Protein AF-A0A4Q3T8D6-F1 (afdb_monomer_lite)

Secondary structure (DSSP, 8-state):
------HHHHHHHHHHHHHHHHHHHHHHHHHHHHHHHHH-SHHHHHHHHH-TTS-HHHHHHHHHHHHHHTS-SSTTPPPP--HHHHHHHHHHHHHHS----

Radius of gyration: 19.58 Å; chains: 1; bounding box: 35×27×68 Å

pLDDT: mean 84.91, std 14.71, range [41.03, 97.88]

Sequence (101 aa):
MRPLDTEPIRAAIDEQANGSAQLTLALHLAEQWRDKLIASDEALSDWLTEHPDTDSQQLRALIRQARKDAKPEKPGEAPRHGKSYREIFQLVRQALTPELP

Structure (mmCIF, N/CA/C/O backbone):
data_AF-A0A4Q3T8D6-F1
#
_entry.id   AF-A0A4Q3T8D6-F1
#
loop_
_atom_site.group_PDB
_atom_site.id
_atom_site.type_symbol
_atom_site.label_atom_id
_atom_site.label_alt_id
_atom_site.label_comp_id
_atom_site.label_asym_id
_atom_site.label_entity_id
_atom_site.label_seq_id
_atom_site.pdbx_PDB_ins_code
_atom_site.Cartn_x
_atom_site.Cartn_y
_atom_site.Cartn_z
_atom_site.occupancy
_atom_site.B_iso_or_equiv
_atom_site.auth_seq_id
_atom_site.auth_comp_id
_atom_site.auth_asym_id
_atom_site.auth_atom_id
_atom_site.pdbx_PDB_model_num
ATOM 1 N N . MET A 1 1 ? -13.578 -11.196 52.076 1.00 46.22 1 MET A N 1
ATOM 2 C CA . MET A 1 1 ? -12.848 -11.506 50.827 1.00 46.22 1 MET A CA 1
ATOM 3 C C . MET A 1 1 ? -13.603 -10.823 49.696 1.00 46.22 1 MET A C 1
ATOM 5 O O . MET A 1 1 ? -14.772 -11.132 49.525 1.00 46.22 1 MET A O 1
ATOM 9 N N . ARG A 1 2 ? -13.016 -9.821 49.030 1.00 58.03 2 ARG A N 1
ATOM 10 C CA . ARG A 1 2 ? -13.657 -9.139 47.891 1.00 58.03 2 ARG A CA 1
ATOM 11 C C . ARG A 1 2 ? -13.546 -10.072 46.670 1.00 58.03 2 ARG A C 1
ATOM 13 O O . ARG A 1 2 ? -12.431 -10.538 46.433 1.00 58.03 2 ARG A O 1
ATOM 20 N N . PRO A 1 3 ? -14.633 -10.396 45.949 1.00 60.16 3 PRO A N 1
ATOM 21 C CA . PRO A 1 3 ? -14.514 -11.142 44.701 1.00 60.16 3 PRO A CA 1
ATOM 22 C C . PRO A 1 3 ? -13.709 -10.285 43.717 1.00 60.16 3 PRO A C 1
ATOM 24 O O . PRO A 1 3 ? -13.964 -9.090 43.585 1.00 60.16 3 PRO A O 1
ATOM 27 N N . LEU A 1 4 ? -12.665 -10.857 43.116 1.00 56.00 4 LEU A N 1
ATOM 28 C CA . LEU A 1 4 ? -11.967 -10.209 42.011 1.00 56.00 4 LEU A CA 1
ATOM 29 C C . LEU A 1 4 ? -12.920 -10.220 40.817 1.00 56.00 4 LEU A C 1
ATOM 31 O O . LEU A 1 4 ? -13.169 -11.283 40.254 1.00 56.00 4 LEU A O 1
ATOM 35 N N . ASP A 1 5 ? -13.455 -9.055 40.458 1.00 56.53 5 ASP A N 1
ATOM 36 C CA . ASP A 1 5 ? -14.203 -8.875 39.217 1.00 56.53 5 ASP A CA 1
ATOM 37 C C . ASP A 1 5 ? -13.247 -9.119 38.042 1.00 56.53 5 ASP A C 1
ATOM 39 O O . ASP A 1 5 ? -12.401 -8.291 37.703 1.00 56.53 5 ASP A O 1
ATOM 43 N N . THR A 1 6 ? -13.330 -10.312 37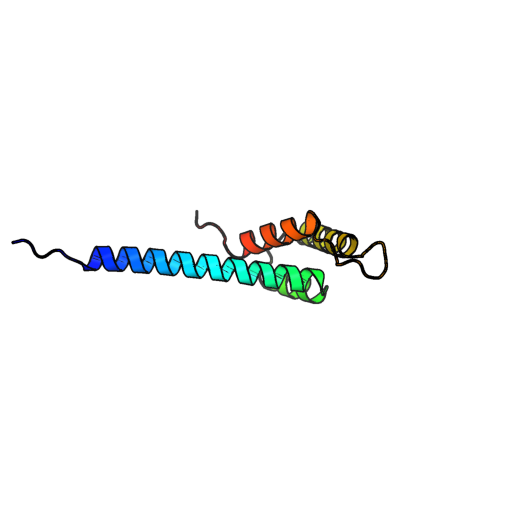.455 1.00 61.06 6 THR A N 1
ATOM 44 C CA . THR A 1 6 ? -12.494 -10.747 36.327 1.00 61.06 6 THR A CA 1
ATOM 45 C C . THR A 1 6 ? -12.983 -10.217 34.980 1.00 61.06 6 THR A C 1
ATOM 47 O O . THR A 1 6 ? -12.259 -10.308 33.992 1.00 61.06 6 THR A O 1
ATOM 50 N N . GLU A 1 7 ? -14.193 -9.658 34.925 1.00 65.75 7 GLU A N 1
ATOM 51 C CA . GLU A 1 7 ? -14.790 -9.085 33.712 1.00 65.75 7 GLU A CA 1
ATOM 52 C C . GLU A 1 7 ? -13.980 -7.932 33.093 1.00 65.75 7 GLU A C 1
ATOM 54 O O . GLU A 1 7 ? -13.686 -8.018 31.901 1.00 65.75 7 GLU A O 1
ATOM 59 N N . PRO A 1 8 ? -13.530 -6.900 33.837 1.00 65.88 8 PRO A N 1
ATOM 60 C CA . PRO A 1 8 ? -12.725 -5.822 33.254 1.00 65.88 8 PRO A CA 1
ATOM 61 C C . PRO A 1 8 ? -11.372 -6.302 32.707 1.00 65.88 8 PRO A C 1
ATOM 63 O O . PRO A 1 8 ? -10.889 -5.774 31.709 1.00 65.88 8 PRO A O 1
ATOM 66 N N . ILE A 1 9 ? -10.775 -7.337 33.309 1.00 63.31 9 ILE A N 1
ATOM 67 C CA . ILE A 1 9 ? -9.531 -7.943 32.804 1.00 63.31 9 ILE A CA 1
ATOM 68 C C . ILE A 1 9 ? -9.803 -8.709 31.504 1.00 63.31 9 ILE A C 1
ATOM 70 O O . ILE A 1 9 ? -9.014 -8.632 30.566 1.00 63.31 9 ILE A O 1
ATOM 74 N N . ARG A 1 10 ? -10.926 -9.432 31.430 1.00 64.44 10 ARG A N 1
ATOM 75 C CA . ARG A 1 10 ? -11.331 -10.166 30.227 1.00 64.44 10 ARG A CA 1
ATOM 76 C C . ARG A 1 10 ? -11.615 -9.218 29.063 1.00 64.44 10 ARG A C 1
ATOM 78 O O . ARG A 1 10 ? -11.083 -9.439 27.984 1.00 64.44 10 ARG A O 1
ATOM 85 N N . ALA A 1 11 ? -12.352 -8.136 29.314 1.00 64.06 11 ALA A N 1
ATOM 86 C CA . ALA A 1 11 ? -12.653 -7.117 28.313 1.00 64.06 11 ALA A CA 1
ATOM 87 C C . ALA A 1 11 ? -11.382 -6.455 27.756 1.00 64.06 11 ALA A C 1
ATOM 89 O O . ALA A 1 11 ? -11.241 -6.339 26.543 1.00 64.06 11 ALA A O 1
ATOM 90 N N . ALA A 1 12 ? -10.421 -6.105 28.620 1.00 62.31 12 ALA A N 1
ATOM 91 C CA . ALA A 1 12 ? -9.150 -5.523 28.188 1.00 62.31 12 ALA A CA 1
ATOM 92 C C . ALA A 1 12 ? -8.312 -6.491 27.327 1.00 62.31 12 ALA A C 1
ATOM 94 O O . ALA A 1 12 ? -7.682 -6.077 26.355 1.00 62.31 12 ALA A O 1
ATOM 95 N N . ILE A 1 13 ? -8.316 -7.788 27.658 1.00 69.00 13 ILE A N 1
ATOM 96 C CA . ILE A 1 13 ? -7.633 -8.820 26.862 1.00 69.00 13 ILE A CA 1
ATOM 97 C C . ILE A 1 13 ? -8.324 -9.011 25.508 1.00 69.00 13 ILE A C 1
ATOM 99 O O . ILE A 1 13 ? -7.637 -9.104 24.491 1.00 69.00 13 ILE A O 1
ATOM 103 N N . ASP A 1 14 ? -9.656 -9.051 25.480 1.00 60.91 14 ASP A N 1
ATOM 104 C CA . ASP A 1 14 ? -10.427 -9.231 24.248 1.00 60.91 14 ASP A CA 1
ATOM 105 C C . ASP A 1 14 ? -10.278 -8.015 23.315 1.00 60.91 14 ASP A C 1
ATOM 107 O O . ASP A 1 14 ? -10.105 -8.176 22.107 1.00 60.91 14 ASP A O 1
ATOM 111 N N . GLU A 1 15 ? -10.258 -6.797 23.860 1.00 65.06 15 GLU A N 1
ATOM 112 C CA . GLU A 1 15 ? -9.999 -5.564 23.110 1.00 65.06 15 GLU A CA 1
ATOM 113 C C . GLU A 1 15 ? -8.579 -5.542 22.523 1.00 65.06 15 GLU A C 1
ATOM 115 O O . GLU A 1 15 ? -8.399 -5.288 21.328 1.00 65.06 15 GLU A O 1
ATOM 120 N N . GLN A 1 16 ? -7.571 -5.914 23.318 1.00 63.88 16 GLN A N 1
ATOM 121 C CA . GLN A 1 16 ? -6.188 -6.022 22.851 1.00 63.88 16 GLN A CA 1
ATOM 122 C C . GLN A 1 16 ? -6.026 -7.101 21.766 1.00 63.88 16 GLN A C 1
ATOM 124 O O . GLN A 1 16 ? -5.348 -6.878 20.757 1.00 63.88 16 GLN A O 1
ATOM 129 N N . ALA A 1 17 ? -6.649 -8.267 21.949 1.00 64.62 17 ALA A N 1
ATOM 130 C CA . ALA A 1 17 ? -6.618 -9.353 20.976 1.00 64.62 17 ALA A CA 1
ATOM 131 C C . ALA A 1 17 ? -7.294 -8.937 19.659 1.00 64.62 17 ALA A C 1
ATOM 133 O O . ALA A 1 17 ? -6.709 -9.124 18.588 1.00 64.62 17 ALA A O 1
ATOM 134 N N . ASN A 1 18 ? -8.462 -8.294 19.728 1.00 69.00 18 ASN A N 1
ATOM 135 C CA . ASN A 1 18 ? -9.177 -7.799 18.553 1.00 69.00 18 ASN A CA 1
ATOM 136 C C . ASN A 1 18 ? -8.382 -6.722 17.803 1.00 69.00 18 ASN A C 1
ATOM 138 O O . ASN A 1 18 ? -8.272 -6.799 16.578 1.00 69.00 18 ASN A O 1
ATOM 142 N N . GLY A 1 19 ? -7.752 -5.781 18.514 1.00 74.25 19 GLY A N 1
ATOM 143 C CA . GLY A 1 19 ? -6.867 -4.787 17.902 1.00 74.25 19 GLY A CA 1
ATOM 144 C C . GLY A 1 19 ? -5.672 -5.431 17.188 1.00 74.25 19 GLY A C 1
ATOM 145 O O . GLY A 1 19 ? -5.366 -5.093 16.045 1.00 74.25 19 GLY A O 1
ATOM 146 N N . SER A 1 20 ? -5.036 -6.434 17.804 1.00 79.88 20 SER A N 1
ATOM 147 C CA . SER A 1 20 ? -3.914 -7.157 17.184 1.00 79.88 20 SER A CA 1
ATOM 148 C C . SER A 1 20 ? -4.317 -7.932 15.918 1.00 79.88 20 SER A C 1
ATOM 150 O O . SER A 1 20 ? -3.577 -7.940 14.928 1.00 79.88 20 SER A O 1
ATOM 152 N N . ALA A 1 21 ? -5.512 -8.532 15.911 1.00 81.69 21 ALA A N 1
ATOM 153 C CA . ALA A 1 21 ? -6.046 -9.248 14.758 1.00 81.69 21 ALA A CA 1
ATOM 154 C C . ALA A 1 21 ? -6.374 -8.294 13.600 1.00 81.69 21 ALA A C 1
ATOM 156 O O . ALA A 1 21 ? -6.033 -8.584 12.454 1.00 81.69 21 ALA A O 1
ATOM 157 N N . GLN A 1 22 ? -6.970 -7.133 13.894 1.00 80.94 22 GLN A N 1
ATOM 158 C CA . GLN A 1 22 ? -7.277 -6.105 12.894 1.00 80.94 22 GLN A CA 1
ATOM 159 C C . GLN A 1 22 ? -6.009 -5.544 12.241 1.00 80.94 22 GLN A C 1
ATOM 161 O O . GLN A 1 22 ? -5.942 -5.445 11.016 1.00 80.94 22 GLN A O 1
ATOM 166 N N . LEU A 1 23 ? -4.971 -5.253 13.033 1.00 84.06 23 LEU A N 1
ATOM 167 C CA . LEU A 1 23 ? -3.681 -4.789 12.514 1.00 84.06 23 LEU A CA 1
ATOM 168 C C . LEU A 1 23 ? -3.001 -5.846 11.633 1.00 84.06 23 LEU A C 1
ATOM 170 O O . LEU A 1 23 ? -2.452 -5.517 10.582 1.00 84.06 23 LEU A O 1
ATOM 174 N N . THR A 1 24 ? -3.069 -7.118 12.034 1.00 88.00 24 THR A N 1
ATOM 175 C CA . THR A 1 24 ? -2.521 -8.238 11.252 1.00 88.00 24 THR A CA 1
ATOM 176 C C . THR A 1 24 ? -3.274 -8.416 9.933 1.00 88.00 24 THR A C 1
ATOM 178 O O . THR A 1 24 ? -2.661 -8.604 8.883 1.00 88.00 24 THR A O 1
ATOM 181 N N . LEU A 1 25 ? -4.603 -8.300 9.953 1.00 89.06 25 LEU A N 1
ATOM 182 C CA . LEU A 1 25 ? -5.420 -8.355 8.744 1.00 89.06 25 LEU A CA 1
ATOM 183 C C . LEU A 1 25 ? -5.089 -7.197 7.794 1.00 89.06 25 LEU A C 1
ATOM 185 O O . LEU A 1 25 ? -4.882 -7.427 6.603 1.00 89.06 25 LEU A O 1
ATOM 189 N N . ALA A 1 26 ? -4.987 -5.972 8.314 1.00 89.06 26 ALA A N 1
ATOM 190 C CA . ALA A 1 26 ? -4.633 -4.801 7.51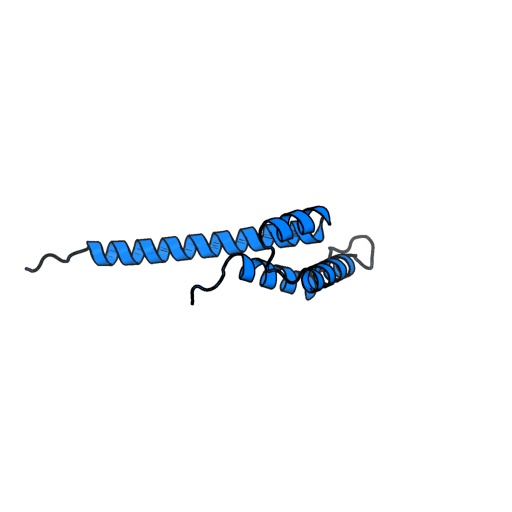9 1.00 89.06 26 ALA A CA 1
ATOM 191 C C . ALA A 1 26 ? -3.235 -4.924 6.895 1.00 89.06 26 ALA A C 1
ATOM 193 O O . ALA A 1 26 ? -3.045 -4.541 5.741 1.00 89.06 26 ALA A O 1
ATOM 194 N N . LEU A 1 27 ? -2.273 -5.512 7.619 1.00 92.19 27 LEU A N 1
ATOM 195 C CA . LEU A 1 27 ? -0.943 -5.823 7.095 1.00 92.19 27 LEU A CA 1
ATOM 196 C C . LEU A 1 27 ? -1.037 -6.713 5.849 1.00 92.19 27 LEU A C 1
ATOM 198 O O . LEU A 1 27 ? -0.520 -6.352 4.792 1.00 92.19 27 LEU A O 1
ATOM 202 N N . HIS A 1 28 ? -1.734 -7.843 5.957 1.00 95.38 28 HIS A N 1
ATOM 203 C CA . HIS A 1 28 ? -1.857 -8.798 4.858 1.00 95.38 28 HIS A CA 1
ATOM 204 C C . HIS A 1 28 ? -2.671 -8.255 3.686 1.00 95.38 28 HIS A C 1
ATOM 206 O O . HIS A 1 28 ? -2.317 -8.491 2.531 1.00 95.38 28 HIS A O 1
ATOM 212 N N . LEU A 1 29 ? -3.736 -7.496 3.951 1.00 95.00 29 LEU A N 1
ATOM 213 C CA . LEU A 1 29 ? -4.488 -6.816 2.898 1.00 95.00 29 LEU A CA 1
ATOM 214 C C . LEU A 1 29 ? -3.611 -5.798 2.166 1.00 95.00 29 LEU A C 1
ATOM 216 O O . LEU A 1 29 ? -3.652 -5.738 0.938 1.00 95.00 29 LEU A O 1
ATOM 220 N N . ALA A 1 30 ? -2.768 -5.055 2.887 1.00 96.00 30 ALA A N 1
ATOM 221 C CA . ALA A 1 30 ? -1.853 -4.108 2.267 1.00 96.00 30 ALA A CA 1
ATOM 222 C C . ALA A 1 30 ? -0.807 -4.795 1.375 1.00 96.00 30 ALA A C 1
ATOM 224 O O . ALA A 1 30 ? -0.484 -4.291 0.297 1.00 96.00 30 ALA A O 1
ATOM 225 N N . GLU A 1 31 ? -0.298 -5.957 1.790 1.00 96.31 31 GLU A N 1
ATOM 226 C CA . GLU A 1 31 ? 0.592 -6.784 0.968 1.00 96.31 31 GLU A CA 1
ATOM 227 C C . GLU A 1 31 ? -0.103 -7.257 -0.314 1.00 96.31 31 GLU A C 1
ATOM 229 O O . GLU A 1 31 ? 0.429 -7.061 -1.407 1.00 96.31 31 GLU A O 1
ATOM 234 N N . GLN A 1 32 ? -1.318 -7.799 -0.193 1.00 97.31 32 GLN A N 1
ATOM 235 C CA . GLN A 1 32 ? -2.104 -8.274 -1.335 1.00 97.31 32 GLN A CA 1
ATOM 236 C C . GLN A 1 32 ? -2.412 -7.150 -2.325 1.00 97.31 32 GLN A C 1
ATOM 238 O O . GLN A 1 32 ? -2.269 -7.329 -3.535 1.00 97.31 32 GLN A O 1
ATOM 243 N N . TRP A 1 33 ? -2.819 -5.983 -1.827 1.00 97.75 33 TRP A N 1
ATOM 244 C CA . TRP A 1 33 ? -3.104 -4.824 -2.664 1.00 97.75 33 TRP A CA 1
ATOM 245 C C . TRP A 1 33 ? -1.862 -4.312 -3.377 1.00 97.75 33 TRP A C 1
ATOM 247 O O . TRP A 1 33 ? -1.917 -4.095 -4.585 1.00 97.75 33 TRP A O 1
ATOM 257 N N . ARG A 1 34 ? -0.724 -4.182 -2.683 1.00 97.44 34 ARG A N 1
ATOM 258 C CA . ARG A 1 34 ? 0.548 -3.814 -3.322 1.00 97.44 34 ARG A CA 1
ATOM 259 C C . ARG A 1 34 ? 0.858 -4.747 -4.491 1.00 97.44 34 ARG A C 1
ATOM 261 O O . ARG A 1 34 ? 1.181 -4.270 -5.579 1.00 97.44 34 ARG A O 1
ATOM 268 N N . ASP A 1 35 ? 0.761 -6.054 -4.273 1.00 96.31 35 ASP A N 1
ATOM 269 C CA . ASP A 1 35 ? 1.118 -7.043 -5.288 1.00 96.31 35 ASP A CA 1
ATOM 270 C C . ASP A 1 35 ? 0.165 -6.962 -6.493 1.00 96.31 35 ASP A C 1
ATOM 272 O O . ASP A 1 35 ? 0.621 -6.928 -7.639 1.00 96.31 35 ASP A O 1
ATOM 276 N N . LYS A 1 36 ? -1.145 -6.803 -6.252 1.00 97.06 36 LYS A N 1
ATOM 277 C CA . LYS A 1 36 ? -2.156 -6.578 -7.302 1.00 97.06 36 LYS A CA 1
ATOM 278 C C . LYS A 1 36 ? -1.909 -5.293 -8.097 1.00 97.06 36 LYS A C 1
ATOM 280 O O . LYS A 1 36 ? -1.927 -5.328 -9.326 1.00 97.06 36 LYS A O 1
ATOM 285 N N . LEU A 1 37 ? -1.630 -4.180 -7.416 1.00 97.38 37 LEU A N 1
ATOM 286 C CA . LEU A 1 37 ? -1.361 -2.872 -8.029 1.00 97.38 37 LEU A CA 1
ATOM 287 C C . LEU A 1 37 ? -0.127 -2.913 -8.940 1.00 97.38 37 LEU A C 1
ATOM 289 O O . LEU A 1 37 ? -0.096 -2.321 -10.022 1.00 97.38 37 LEU A O 1
ATOM 293 N N . ILE A 1 38 ? 0.907 -3.650 -8.533 1.00 96.06 38 ILE A N 1
ATOM 294 C CA . ILE A 1 38 ? 2.104 -3.849 -9.354 1.00 96.06 38 ILE A CA 1
ATOM 295 C C . ILE A 1 38 ? 1.825 -4.807 -10.516 1.00 96.06 38 ILE A C 1
ATOM 297 O O . ILE A 1 38 ? 2.420 -4.635 -11.577 1.00 96.06 38 ILE A O 1
ATOM 301 N N . ALA A 1 39 ? 0.919 -5.772 -10.370 1.00 94.94 39 ALA A N 1
ATOM 302 C CA . ALA A 1 39 ? 0.601 -6.732 -11.423 1.00 94.94 39 ALA A CA 1
ATOM 303 C C . ALA A 1 39 ? -0.309 -6.168 -12.530 1.00 94.94 39 ALA A C 1
ATOM 305 O O . ALA A 1 39 ? -0.101 -6.500 -13.697 1.00 94.94 39 ALA A O 1
ATOM 306 N N . SER A 1 40 ? -1.293 -5.324 -12.197 1.00 93.12 40 SER A N 1
ATOM 307 C CA . SER A 1 40 ? -2.312 -4.861 -13.151 1.00 93.12 40 SER A CA 1
ATOM 308 C C . SER A 1 40 ? -2.703 -3.397 -12.954 1.00 93.12 40 SER A C 1
ATOM 310 O O . SER A 1 40 ? -2.759 -2.896 -11.834 1.00 93.12 40 SER A O 1
ATOM 312 N N . ASP A 1 41 ? -3.002 -2.709 -14.059 1.00 90.38 41 ASP A N 1
ATOM 313 C CA . ASP A 1 41 ? -3.594 -1.365 -14.034 1.00 90.38 41 ASP A CA 1
ATOM 314 C C . ASP A 1 41 ? -5.083 -1.387 -13.659 1.00 90.38 41 ASP A C 1
ATOM 316 O O . ASP A 1 41 ? -5.597 -0.391 -13.160 1.00 90.38 41 ASP A O 1
ATOM 320 N N . GLU A 1 42 ? -5.766 -2.520 -13.832 1.00 95.25 42 GLU A N 1
ATOM 321 C CA . GLU A 1 42 ? -7.155 -2.709 -13.389 1.00 95.25 42 GLU A CA 1
ATOM 322 C C . GLU A 1 42 ? -7.266 -2.613 -11.863 1.00 95.25 42 GLU A C 1
ATOM 324 O O . GLU A 1 42 ? -8.115 -1.893 -11.347 1.00 95.25 42 GLU A O 1
ATOM 329 N N . ALA A 1 43 ? -6.304 -3.201 -11.143 1.00 95.88 43 ALA A N 1
ATOM 330 C CA . ALA A 1 43 ? -6.237 -3.126 -9.685 1.00 95.88 43 ALA A CA 1
ATOM 331 C C . ALA A 1 43 ? -6.119 -1.684 -9.165 1.00 95.88 43 ALA A C 1
ATOM 333 O O . ALA A 1 43 ? -6.522 -1.397 -8.042 1.00 95.88 43 ALA A O 1
ATOM 334 N N . LEU A 1 44 ? -5.570 -0.761 -9.962 1.00 96.00 44 LEU A N 1
ATOM 335 C CA . LEU A 1 44 ? -5.552 0.651 -9.595 1.00 96.00 44 LEU A CA 1
ATOM 336 C C . LEU A 1 44 ? -6.948 1.276 -9.682 1.00 96.00 44 LEU A C 1
ATOM 338 O O . LEU A 1 44 ? -7.291 2.092 -8.832 1.00 96.00 44 LEU A O 1
ATOM 342 N N . SER A 1 45 ? -7.741 0.927 -10.695 1.00 95.19 45 SER A N 1
ATOM 343 C CA . SER A 1 45 ? -9.130 1.384 -10.800 1.00 95.19 45 SER A CA 1
ATOM 344 C C . SER A 1 45 ? -9.970 0.870 -9.633 1.00 95.19 45 SER A C 1
ATOM 346 O O . SER A 1 45 ? -10.702 1.653 -9.028 1.00 95.19 45 SER A O 1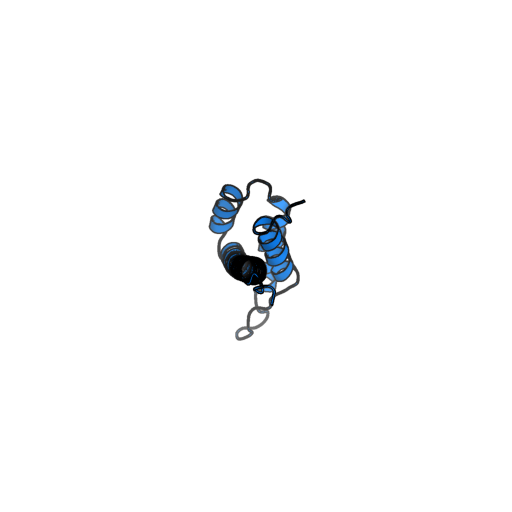
ATOM 348 N N . ASP A 1 46 ? -9.809 -0.405 -9.276 1.00 96.69 46 ASP A N 1
ATOM 349 C CA . ASP A 1 46 ? -10.489 -1.005 -8.124 1.00 96.69 46 ASP A CA 1
ATOM 350 C C . ASP A 1 46 ? -10.092 -0.288 -6.828 1.00 96.69 46 ASP A C 1
ATOM 352 O O . ASP A 1 46 ? -10.949 0.191 -6.087 1.00 96.69 46 ASP A O 1
ATOM 356 N N . TRP A 1 47 ? -8.785 -0.095 -6.612 1.00 97.12 47 TRP A N 1
ATOM 357 C CA . TRP A 1 47 ? -8.275 0.625 -5.447 1.00 97.12 47 TRP A CA 1
ATOM 358 C C . TRP A 1 47 ? -8.835 2.045 -5.341 1.00 97.12 47 TRP A C 1
ATOM 360 O O . TRP A 1 47 ? -9.251 2.461 -4.267 1.00 97.12 47 TRP A O 1
ATOM 370 N N . LEU A 1 48 ? -8.860 2.807 -6.438 1.00 96.25 48 LEU A N 1
ATOM 371 C CA . LEU A 1 48 ? -9.374 4.182 -6.430 1.00 96.25 48 LEU A CA 1
ATOM 372 C C . LEU A 1 48 ? -10.899 4.249 -6.277 1.00 96.25 48 LEU A C 1
ATOM 374 O O . LEU A 1 48 ? -11.419 5.297 -5.904 1.00 96.25 48 LEU A O 1
ATOM 378 N N . THR A 1 49 ? -11.605 3.152 -6.551 1.00 96.25 49 THR A N 1
ATOM 379 C CA . THR A 1 49 ? -13.039 3.031 -6.267 1.00 96.25 49 THR A CA 1
ATOM 380 C C . THR A 1 49 ? -13.277 2.821 -4.771 1.00 96.25 49 THR A C 1
ATOM 382 O O . THR A 1 49 ? -14.175 3.441 -4.207 1.00 96.25 49 THR A O 1
ATOM 385 N N . GLU A 1 50 ? -12.460 1.989 -4.119 1.00 94.50 50 GLU A N 1
ATOM 386 C CA . GLU A 1 50 ? -12.550 1.717 -2.675 1.00 94.50 50 GLU A CA 1
ATOM 387 C C . GLU A 1 50 ? -11.959 2.849 -1.814 1.00 94.50 50 GLU A C 1
ATOM 389 O O . GLU A 1 50 ? -12.486 3.169 -0.750 1.00 94.50 50 GLU A O 1
ATOM 394 N N . HIS A 1 51 ? -10.888 3.490 -2.288 1.00 95.00 51 HIS A N 1
ATOM 395 C CA . HIS A 1 51 ? -10.119 4.513 -1.576 1.00 95.00 51 HIS A CA 1
ATOM 396 C C . HIS A 1 51 ? -9.922 5.778 -2.437 1.00 95.00 51 HIS A C 1
ATOM 398 O O . HIS A 1 51 ? -8.788 6.084 -2.839 1.00 95.00 51 HIS A O 1
ATOM 404 N N . PRO A 1 52 ? -10.999 6.543 -2.710 1.00 94.56 52 PRO A N 1
ATOM 405 C CA . PRO A 1 52 ? -10.976 7.694 -3.620 1.00 94.56 52 PRO A CA 1
ATOM 406 C C . PRO A 1 52 ? -10.089 8.855 -3.146 1.00 94.56 52 PRO A C 1
ATOM 408 O O . PRO A 1 52 ? -9.612 9.627 -3.975 1.00 94.56 52 PRO A O 1
ATOM 411 N N . ASP A 1 53 ? -9.814 8.948 -1.842 1.00 93.25 53 ASP A N 1
ATOM 412 C CA . ASP A 1 53 ? -8.943 9.979 -1.254 1.00 93.25 53 ASP A CA 1
ATOM 413 C C . ASP A 1 53 ? -7.446 9.718 -1.490 1.00 93.25 53 ASP A C 1
ATOM 415 O O . ASP A 1 53 ? -6.593 10.542 -1.156 1.00 93.25 53 ASP A O 1
ATOM 419 N N . THR A 1 54 ? -7.099 8.568 -2.073 1.00 95.25 54 THR A N 1
ATOM 420 C CA . THR A 1 54 ? -5.715 8.262 -2.431 1.00 95.25 54 THR A CA 1
ATOM 421 C C . THR A 1 54 ? -5.210 9.228 -3.500 1.00 95.25 54 THR A C 1
ATOM 423 O O . THR A 1 54 ? -5.835 9.382 -4.552 1.00 95.25 54 THR A O 1
ATOM 426 N N . ASP A 1 55 ? -4.007 9.785 -3.314 1.00 95.69 55 ASP A N 1
ATOM 427 C CA . ASP A 1 55 ? -3.312 10.505 -4.384 1.00 95.69 55 ASP A CA 1
ATOM 428 C C . ASP A 1 55 ? -3.008 9.551 -5.554 1.00 95.69 55 ASP A C 1
ATOM 430 O O . ASP A 1 55 ? -2.023 8.800 -5.590 1.00 95.69 55 ASP A O 1
ATOM 434 N N . SER A 1 56 ? -3.894 9.590 -6.548 1.00 95.06 56 SER A N 1
ATOM 435 C CA . SER A 1 56 ? -3.841 8.713 -7.710 1.00 95.06 56 SER A CA 1
ATOM 436 C C . SER A 1 56 ? -2.643 8.996 -8.624 1.00 95.06 56 SER A C 1
ATOM 438 O O . SER A 1 56 ? -2.252 8.128 -9.411 1.00 95.06 56 SER A O 1
ATOM 440 N N . GLN A 1 57 ? -2.044 10.189 -8.558 1.00 96.62 57 GLN A N 1
ATOM 441 C CA . GLN A 1 57 ? -0.853 10.522 -9.333 1.00 96.62 57 GLN A CA 1
ATOM 442 C C . GLN A 1 57 ? 0.393 9.942 -8.662 1.00 96.62 57 GLN A C 1
ATOM 444 O O . GLN A 1 57 ? 1.202 9.300 -9.345 1.00 96.62 57 GLN A O 1
ATOM 449 N N . GLN A 1 58 ? 0.512 10.100 -7.341 1.00 97.06 58 GLN A N 1
ATOM 450 C CA . GLN A 1 58 ? 1.568 9.484 -6.543 1.00 97.06 58 GLN A CA 1
ATOM 451 C C . GLN A 1 58 ? 1.538 7.959 -6.690 1.00 97.06 58 GLN A C 1
ATOM 453 O O . GLN A 1 58 ? 2.556 7.356 -7.040 1.00 97.06 58 GLN A O 1
ATOM 458 N N . LEU A 1 59 ? 0.371 7.331 -6.509 1.00 97.38 59 LEU A N 1
ATOM 459 C CA . LEU A 1 59 ? 0.248 5.876 -6.581 1.00 97.38 59 LEU A CA 1
ATOM 460 C C . LEU A 1 59 ? 0.642 5.334 -7.966 1.00 97.38 59 LEU A C 1
ATOM 462 O O . LEU A 1 59 ? 1.433 4.394 -8.066 1.00 97.38 59 LEU A O 1
ATOM 466 N N . ARG A 1 60 ? 0.193 5.979 -9.053 1.00 97.25 60 ARG A N 1
ATOM 467 C CA . ARG A 1 60 ? 0.601 5.614 -10.424 1.00 97.25 60 ARG A CA 1
ATOM 468 C C . ARG A 1 60 ? 2.108 5.728 -10.642 1.00 97.25 60 ARG A C 1
ATOM 470 O O . ARG A 1 60 ? 2.691 4.887 -11.327 1.00 97.25 60 ARG A O 1
ATOM 477 N N . ALA A 1 61 ? 2.744 6.774 -10.113 1.00 97.75 61 ALA A N 1
ATOM 478 C CA . ALA A 1 61 ? 4.188 6.953 -10.237 1.00 97.75 61 ALA A CA 1
ATOM 479 C C . ALA A 1 61 ? 4.956 5.835 -9.517 1.00 97.75 61 ALA A C 1
ATOM 481 O O . ALA A 1 61 ? 5.869 5.249 -10.105 1.00 97.75 61 ALA A O 1
ATOM 482 N N . LEU A 1 62 ? 4.532 5.488 -8.299 1.00 97.88 62 LEU A N 1
ATOM 483 C CA . LEU A 1 62 ? 5.124 4.404 -7.519 1.00 97.88 62 LEU A CA 1
ATOM 484 C C . LEU A 1 62 ? 4.968 3.043 -8.206 1.00 97.88 62 LEU A C 1
ATOM 486 O O . LEU A 1 62 ? 5.950 2.310 -8.313 1.00 97.88 62 LEU A O 1
ATOM 490 N N . ILE A 1 63 ? 3.779 2.724 -8.731 1.00 97.12 63 ILE A N 1
ATOM 491 C CA . ILE A 1 63 ? 3.520 1.469 -9.459 1.00 97.12 63 ILE A CA 1
ATOM 492 C C . ILE A 1 63 ? 4.458 1.336 -10.660 1.00 97.12 63 ILE A C 1
ATOM 494 O O . ILE A 1 63 ? 5.116 0.307 -10.827 1.00 97.12 63 ILE A O 1
ATOM 498 N N . ARG A 1 64 ? 4.577 2.386 -11.484 1.00 96.44 64 ARG A N 1
ATOM 499 C CA . ARG A 1 64 ? 5.474 2.364 -12.652 1.00 96.44 64 ARG A CA 1
ATOM 500 C C . ARG A 1 64 ? 6.930 2.142 -12.251 1.00 96.44 64 ARG A C 1
ATOM 502 O O . ARG A 1 64 ? 7.619 1.357 -12.902 1.00 96.44 64 ARG A O 1
ATOM 509 N N . GLN A 1 65 ? 7.392 2.811 -11.196 1.00 95.62 65 GLN A N 1
ATOM 510 C CA . GLN A 1 65 ? 8.765 2.660 -10.722 1.00 95.62 65 GLN A CA 1
ATOM 511 C C . GLN A 1 65 ? 9.006 1.261 -10.139 1.00 95.62 65 GLN A C 1
ATOM 513 O O . GLN A 1 65 ? 9.998 0.629 -10.486 1.00 95.62 65 GLN A O 1
ATOM 518 N N . ALA A 1 66 ? 8.069 0.719 -9.357 1.00 95.50 66 ALA A N 1
ATOM 519 C CA . ALA A 1 66 ? 8.167 -0.635 -8.816 1.00 95.50 66 ALA A CA 1
ATOM 520 C C . ALA A 1 66 ? 8.215 -1.702 -9.925 1.00 95.50 66 ALA A C 1
ATOM 522 O O . ALA A 1 66 ? 9.035 -2.615 -9.866 1.00 95.50 66 ALA A O 1
ATOM 523 N N . ARG A 1 67 ? 7.402 -1.557 -10.982 1.00 94.50 67 ARG A N 1
ATOM 524 C CA . ARG A 1 67 ? 7.451 -2.439 -12.162 1.00 94.50 67 ARG A CA 1
ATOM 525 C C . ARG A 1 67 ? 8.775 -2.336 -12.919 1.00 94.50 67 ARG A C 1
ATOM 527 O O . ARG A 1 67 ? 9.223 -3.324 -13.493 1.00 94.50 67 ARG A O 1
ATOM 534 N N . LYS A 1 68 ? 9.394 -1.152 -12.958 1.00 92.50 68 LYS A N 1
ATOM 535 C CA . LYS A 1 68 ? 10.716 -0.953 -13.567 1.00 92.50 68 LYS A CA 1
ATOM 536 C C . LYS A 1 68 ? 11.809 -1.633 -12.741 1.00 92.50 68 LYS A C 1
ATOM 538 O O . LYS A 1 68 ? 12.620 -2.343 -13.322 1.00 92.50 68 LYS A O 1
ATOM 543 N N . ASP A 1 69 ? 11.785 -1.458 -11.422 1.00 89.31 69 ASP A N 1
ATOM 544 C CA . ASP A 1 69 ? 12.748 -2.057 -10.485 1.00 89.31 69 ASP A CA 1
ATOM 545 C C . ASP A 1 69 ? 12.652 -3.593 -10.450 1.00 89.31 69 ASP A C 1
ATOM 547 O O . ASP A 1 69 ? 13.651 -4.281 -10.250 1.00 89.31 69 ASP A O 1
ATOM 551 N N . ALA A 1 70 ? 11.454 -4.138 -10.681 1.00 87.38 70 ALA A N 1
ATOM 552 C CA . ALA A 1 70 ? 11.206 -5.576 -10.714 1.00 87.38 70 ALA A CA 1
ATOM 553 C C . ALA A 1 70 ? 11.746 -6.273 -11.976 1.00 87.38 70 ALA A C 1
ATOM 555 O O . ALA A 1 70 ? 11.772 -7.502 -12.014 1.00 87.38 70 ALA A O 1
ATOM 556 N N . LYS A 1 71 ? 12.173 -5.532 -13.011 1.00 85.81 71 LYS A N 1
ATOM 557 C CA . LYS A 1 71 ? 12.763 -6.128 -14.217 1.00 85.81 71 LYS A CA 1
ATOM 558 C C . LYS A 1 71 ? 14.212 -6.538 -13.929 1.00 85.81 71 LYS A C 1
ATOM 560 O O . LYS A 1 71 ? 15.042 -5.655 -13.718 1.00 85.81 71 LYS A O 1
ATOM 565 N N . PRO A 1 72 ? 14.541 -7.841 -13.933 1.00 80.50 72 PRO A N 1
ATOM 566 C CA . PRO A 1 72 ? 15.912 -8.280 -13.726 1.00 80.50 72 PRO A CA 1
ATOM 567 C C . PRO A 1 72 ? 16.799 -7.841 -14.898 1.00 80.50 72 PRO A C 1
ATOM 569 O O . PRO A 1 72 ? 16.397 -7.921 -16.059 1.00 80.50 72 PRO A O 1
ATOM 572 N N . GLU A 1 73 ? 18.022 -7.396 -14.601 1.00 79.38 73 GLU A N 1
ATOM 573 C CA . GLU A 1 73 ? 18.997 -6.986 -15.625 1.00 79.38 73 GLU A CA 1
ATOM 574 C C . GLU A 1 73 ? 19.539 -8.180 -16.422 1.00 79.38 73 GLU A C 1
ATOM 576 O O . GLU A 1 73 ? 19.957 -8.030 -17.570 1.00 79.38 73 GLU A O 1
ATOM 581 N N . LYS A 1 74 ? 19.526 -9.374 -15.818 1.00 81.06 74 LYS A N 1
ATOM 582 C CA . LYS A 1 74 ? 20.007 -10.617 -16.423 1.00 81.06 74 LYS A CA 1
ATOM 583 C C . LYS A 1 74 ? 18.936 -11.709 -16.358 1.00 81.06 74 LYS A C 1
ATOM 585 O O . LYS A 1 74 ? 18.273 -11.844 -15.326 1.00 81.06 74 LYS A O 1
ATOM 590 N N . PRO A 1 75 ? 18.790 -12.533 -17.412 1.00 76.25 75 PRO A N 1
ATOM 591 C CA . PRO A 1 75 ? 17.945 -13.721 -17.360 1.00 76.25 75 PRO A CA 1
ATOM 592 C C . PRO A 1 75 ? 18.360 -14.643 -16.203 1.00 76.25 75 PRO A C 1
ATOM 594 O O . PRO A 1 75 ? 19.531 -14.997 -16.086 1.00 76.25 75 PRO A O 1
ATOM 597 N N . GLY A 1 76 ? 17.401 -15.024 -15.354 1.00 77.06 76 GLY A N 1
ATOM 598 C CA . GLY A 1 76 ? 17.621 -15.905 -14.200 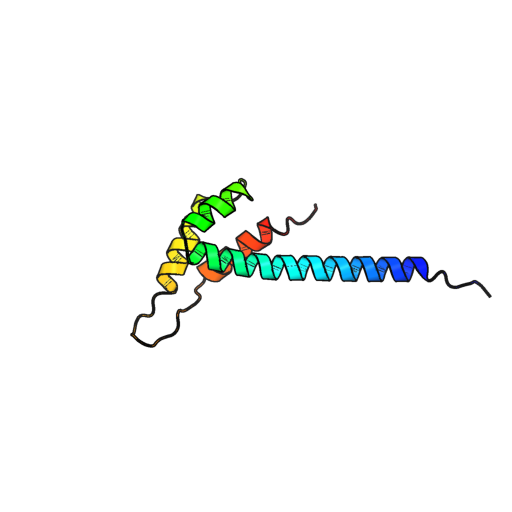1.00 77.06 76 GLY A CA 1
ATOM 599 C C . GLY A 1 76 ? 17.787 -15.198 -12.849 1.00 77.06 76 GLY A C 1
ATOM 600 O O . GLY A 1 76 ? 17.795 -15.877 -11.825 1.00 77.06 76 GLY A O 1
ATOM 601 N N . GLU A 1 77 ? 17.873 -13.863 -12.808 1.00 79.81 77 GLU A N 1
ATOM 602 C CA . GLU A 1 77 ? 17.816 -13.123 -11.540 1.00 79.81 77 GLU A CA 1
ATOM 603 C C . GLU A 1 77 ? 16.371 -12.967 -11.044 1.00 79.81 77 GLU A C 1
ATOM 605 O O . GLU A 1 77 ? 15.443 -12.735 -11.823 1.00 79.81 77 GLU A O 1
ATOM 610 N N . ALA A 1 78 ? 16.185 -13.069 -9.726 1.00 75.88 78 ALA A N 1
ATOM 611 C CA . ALA A 1 78 ? 14.902 -12.786 -9.101 1.00 75.88 78 ALA A CA 1
ATOM 612 C C . ALA A 1 78 ? 14.560 -11.283 -9.211 1.00 75.88 78 ALA A C 1
ATOM 614 O O . ALA A 1 78 ? 15.461 -10.440 -9.103 1.00 75.88 78 ALA A O 1
ATOM 615 N N . PRO A 1 79 ? 13.271 -10.926 -9.375 1.00 78.56 79 PRO A N 1
ATOM 616 C CA . PRO A 1 79 ? 12.812 -9.543 -9.301 1.00 78.56 79 PRO A CA 1
ATOM 617 C C . PRO A 1 79 ? 13.257 -8.878 -7.997 1.00 78.56 79 PRO A C 1
ATOM 619 O O . PRO A 1 79 ? 13.151 -9.467 -6.920 1.00 78.56 79 PRO A O 1
ATOM 622 N N . ARG A 1 80 ? 13.742 -7.636 -8.076 1.00 82.38 80 ARG A N 1
ATOM 623 C CA . ARG A 1 80 ? 14.148 -6.874 -6.890 1.00 82.38 80 ARG A CA 1
ATOM 624 C C . ARG A 1 80 ? 13.013 -5.969 -6.428 1.00 82.38 80 ARG A C 1
ATOM 626 O O . ARG A 1 80 ? 12.399 -5.256 -7.217 1.00 82.38 80 ARG A O 1
ATOM 633 N N . HIS A 1 81 ? 12.774 -5.949 -5.122 1.00 86.69 81 HIS A N 1
ATOM 634 C CA . HIS A 1 81 ? 11.809 -5.044 -4.505 1.00 86.69 81 HIS A CA 1
ATOM 635 C C . HIS A 1 81 ? 12.495 -3.747 -4.062 1.00 86.69 81 HIS A C 1
ATOM 637 O O . HIS A 1 81 ? 13.121 -3.665 -3.000 1.00 86.69 81 HIS A O 1
ATOM 643 N N . GLY A 1 82 ? 12.398 -2.733 -4.923 1.00 88.94 82 GLY A N 1
ATOM 644 C CA . GLY A 1 82 ? 12.981 -1.410 -4.717 1.00 88.94 82 GLY A CA 1
ATOM 645 C C . GLY A 1 82 ? 12.248 -0.547 -3.685 1.00 88.94 82 GLY A C 1
ATOM 646 O O . GLY A 1 82 ? 11.342 -0.985 -2.974 1.00 88.94 82 GLY A O 1
ATOM 647 N N . LYS A 1 83 ? 12.644 0.726 -3.600 1.00 94.62 83 LYS A N 1
ATOM 648 C CA . LYS A 1 83 ? 12.042 1.707 -2.680 1.00 94.62 83 LYS A CA 1
ATOM 649 C C . LYS A 1 83 ? 10.537 1.865 -2.929 1.00 94.62 83 LYS A C 1
ATOM 651 O O . LYS A 1 83 ? 9.761 1.795 -1.980 1.00 94.62 83 LYS A O 1
ATOM 656 N N . SER A 1 84 ? 10.130 1.979 -4.192 1.00 95.62 84 SER A N 1
ATOM 657 C CA . SER A 1 84 ? 8.726 2.184 -4.556 1.00 95.62 84 SER A CA 1
ATOM 658 C C . SER A 1 84 ? 7.827 1.008 -4.171 1.00 95.62 84 SER A C 1
ATOM 660 O O . SER A 1 84 ? 6.682 1.225 -3.803 1.00 95.62 84 SER A O 1
ATOM 662 N N . TYR A 1 85 ? 8.348 -0.224 -4.149 1.00 95.94 85 TYR A N 1
ATOM 663 C CA . TYR A 1 85 ? 7.610 -1.393 -3.653 1.00 95.94 85 TYR A CA 1
ATOM 664 C C . TYR A 1 85 ? 7.185 -1.226 -2.185 1.00 95.94 85 TYR A C 1
ATOM 666 O O . TYR A 1 85 ? 6.056 -1.538 -1.808 1.00 95.94 85 TYR A O 1
ATOM 674 N N . ARG A 1 86 ? 8.089 -0.694 -1.352 1.00 96.19 86 ARG A N 1
ATOM 675 C CA . ARG A 1 86 ? 7.827 -0.437 0.070 1.00 96.19 86 ARG A CA 1
ATOM 676 C C . ARG A 1 86 ? 6.903 0.761 0.274 1.00 96.19 86 ARG A C 1
ATOM 678 O O . ARG A 1 86 ? 6.040 0.706 1.141 1.00 96.19 86 ARG A O 1
ATOM 685 N N . GLU A 1 87 ? 7.057 1.811 -0.530 1.00 97.31 87 GLU A N 1
ATOM 686 C CA . GLU A 1 87 ? 6.204 3.006 -0.456 1.00 97.31 87 GLU A CA 1
ATOM 687 C C . GLU A 1 87 ? 4.751 2.711 -0.852 1.00 97.31 87 GLU A C 1
ATOM 689 O O . GLU A 1 87 ? 3.845 3.214 -0.196 1.00 97.31 87 GLU A O 1
ATOM 694 N N . ILE A 1 88 ? 4.510 1.841 -1.847 1.00 97.56 88 ILE A N 1
ATOM 695 C CA . ILE A 1 88 ? 3.147 1.381 -2.174 1.00 97.56 88 ILE A CA 1
ATOM 696 C C . ILE A 1 88 ? 2.521 0.699 -0.957 1.00 97.56 88 ILE A C 1
ATOM 698 O O . ILE A 1 88 ? 1.408 1.043 -0.578 1.00 97.56 88 ILE A O 1
ATOM 702 N N . PHE A 1 89 ? 3.240 -0.225 -0.309 1.00 96.56 89 PHE A N 1
ATOM 703 C CA . PHE A 1 89 ? 2.744 -0.887 0.901 1.00 96.56 89 PHE A CA 1
ATOM 704 C C . PHE A 1 89 ? 2.419 0.110 2.019 1.00 96.56 89 PHE A C 1
ATOM 706 O O . PHE A 1 89 ? 1.378 -0.012 2.654 1.00 96.56 89 PHE A O 1
ATOM 713 N N . GLN A 1 90 ? 3.286 1.095 2.263 1.00 95.44 90 GLN A N 1
ATOM 714 C CA . GLN A 1 90 ? 3.055 2.099 3.304 1.00 95.44 90 GLN A CA 1
ATOM 715 C C . GLN A 1 90 ? 1.800 2.931 3.026 1.00 95.44 90 GLN A C 1
ATOM 717 O O . GLN A 1 90 ? 0.981 3.085 3.928 1.00 95.44 90 GLN A O 1
ATOM 722 N N . LEU A 1 91 ? 1.635 3.402 1.787 1.00 95.50 91 LEU A N 1
ATOM 723 C CA . LEU A 1 91 ? 0.473 4.179 1.354 1.00 95.50 91 LEU A CA 1
ATOM 724 C C . LEU A 1 91 ? -0.818 3.360 1.475 1.00 95.50 91 LEU A C 1
ATOM 726 O O . LEU A 1 91 ? -1.785 3.815 2.079 1.00 95.50 91 LEU A O 1
ATOM 730 N N . VAL A 1 92 ? -0.814 2.129 0.962 1.00 95.81 92 VAL A N 1
ATOM 731 C CA . VAL A 1 92 ? -1.966 1.220 1.025 1.00 95.81 92 VAL A CA 1
ATOM 732 C C . VAL A 1 92 ? -2.320 0.890 2.476 1.00 95.81 92 VAL A C 1
ATOM 734 O O . VAL A 1 92 ? -3.480 0.973 2.866 1.00 95.81 92 VAL A O 1
ATOM 737 N N . ARG A 1 93 ? -1.329 0.566 3.314 1.00 94.19 93 ARG A N 1
ATOM 738 C CA . ARG A 1 93 ? -1.552 0.280 4.737 1.00 94.19 93 ARG A CA 1
ATOM 739 C C . ARG A 1 93 ? -2.132 1.489 5.469 1.00 94.19 93 ARG A C 1
ATOM 741 O O . ARG A 1 93 ? -3.016 1.313 6.294 1.00 94.19 93 ARG A O 1
ATOM 748 N N . GLN A 1 94 ? -1.656 2.696 5.171 1.00 92.19 94 GLN A N 1
ATOM 749 C CA . GLN A 1 94 ? -2.179 3.924 5.772 1.00 92.19 94 GLN A CA 1
ATOM 750 C C . GLN A 1 94 ? -3.639 4.180 5.375 1.00 92.19 94 GLN A C 1
ATOM 752 O O . GLN A 1 94 ? -4.427 4.607 6.211 1.00 92.19 94 GLN A O 1
ATOM 757 N N . ALA A 1 95 ? -4.019 3.869 4.134 1.00 92.25 95 ALA A N 1
ATOM 758 C CA . ALA A 1 95 ? -5.407 3.962 3.683 1.00 92.25 95 ALA A CA 1
ATOM 759 C C . ALA A 1 95 ? -6.323 2.883 4.298 1.00 92.25 95 ALA A C 1
ATOM 761 O O . ALA A 1 95 ? -7.499 3.146 4.536 1.00 92.25 95 ALA A O 1
ATOM 762 N N . LEU A 1 96 ? -5.796 1.684 4.578 1.00 90.50 96 LEU A N 1
ATOM 763 C CA . LEU A 1 96 ? -6.537 0.583 5.219 1.00 90.50 96 LEU A CA 1
ATOM 764 C C . LEU A 1 96 ? -6.613 0.704 6.745 1.00 90.50 96 LEU A C 1
ATOM 766 O O . LEU A 1 96 ? -7.480 0.108 7.379 1.00 90.50 96 LEU A O 1
ATOM 770 N N . THR A 1 97 ? -5.677 1.428 7.349 1.00 85.81 97 THR A N 1
ATOM 771 C CA . THR A 1 97 ? -5.629 1.695 8.787 1.00 85.81 97 THR A CA 1
ATOM 772 C C . THR A 1 97 ? -5.525 3.201 8.993 1.00 85.81 97 THR A C 1
ATOM 774 O O . THR A 1 97 ? -4.461 3.685 9.388 1.00 85.81 97 THR A O 1
ATOM 777 N N . PRO A 1 98 ? -6.594 3.963 8.693 1.00 66.44 98 PRO A N 1
ATOM 778 C CA . PRO A 1 98 ? -6.636 5.356 9.092 1.00 66.44 98 PRO A CA 1
ATOM 779 C C . PRO A 1 98 ? -6.520 5.365 10.616 1.00 66.44 98 PRO A C 1
ATOM 781 O O . PRO A 1 98 ? -7.359 4.781 11.304 1.00 66.44 98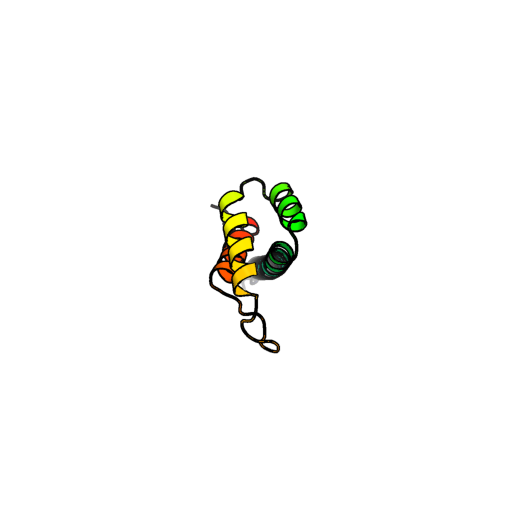 PRO A O 1
ATOM 784 N N . GLU A 1 99 ? -5.436 5.935 11.146 1.00 58.59 99 GLU A N 1
ATOM 785 C CA . GLU A 1 99 ? -5.331 6.148 12.586 1.00 58.59 99 GLU A CA 1
ATOM 786 C C . GLU A 1 99 ? -6.567 6.951 13.005 1.00 58.59 99 GLU A C 1
ATOM 788 O O . GLU A 1 99 ? -6.815 8.042 12.486 1.00 58.59 99 GLU A O 1
ATOM 793 N N . LEU A 1 100 ? -7.396 6.353 13.866 1.00 41.84 100 LEU A N 1
ATOM 794 C CA . LEU A 1 100 ? -8.479 7.074 14.521 1.00 41.84 100 LEU A CA 1
ATOM 795 C C . LEU A 1 100 ? -7.833 8.246 15.284 1.00 41.84 100 LEU A C 1
ATOM 797 O O . LEU A 1 100 ? -6.862 7.996 16.004 1.00 41.84 100 LEU A O 1
ATOM 801 N N . PRO A 1 101 ? -8.305 9.489 15.078 1.00 41.03 101 PRO A N 1
ATOM 802 C CA . PRO A 1 101 ? -7.746 10.673 15.726 1.00 41.03 101 PRO 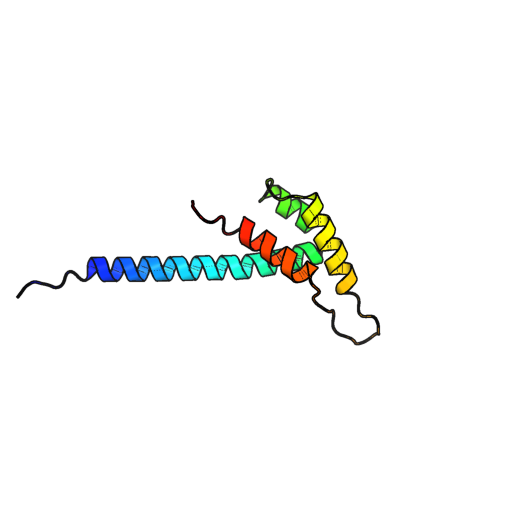A CA 1
ATOM 803 C C . PRO A 1 101 ? -7.830 10.613 17.255 1.00 41.03 101 PRO A C 1
ATOM 805 O O . PRO A 1 101 ? -8.756 9.951 17.781 1.00 41.03 101 PRO A O 1
#

Foldseek 3Di:
DDPPPCVVVVVVVVVVVVVVVLLVVLLVVLLVLLVVLLVDPVSLVVCCVVQVVQPSVLSVVLSVVQNVQQDDPDPPDGGDGDPSSVVSSVSSSCSSCVPDD